Protein AF-A0A533XSP8-F1 (afdb_monomer_lite)

Sequence (100 aa):
MAESSRLTKTKEQWAQARRGGEEREVFYEGDARLPPGQHLVETWPVLDLGQKPDIPLSEWKLTIGGFVAHSITWNWEEFLAQPQFTDVSDFHCVTSWSRF

Foldseek 3Di:
DDDDDPQLVVLVVVCVVCVPHDDDQADDPDDPQADGQADEDPDDDDNDSPDDDDAPLQRDKDWDDDPDPDIDIDRNVRVVPPDDDDDDDKDADPSRYTYD

Secondary structure (DSSP, 8-state):
-PPPPHHHHHHHHHHHHTTT---------S-TTS-TT-EE-SS------S------TTT-EEEE-SS-SS-EEEEHHHHHTSPP------EE-TTSEEE-

pLDDT: mean 84.46, std 15.03, range [43.62, 98.56]

Radius of gyration: 19.12 Å; chains: 1; bounding box: 40×37×49 Å

Structure (mmCIF, N/CA/C/O backbone):
data_AF-A0A533XSP8-F1
#
_entry.id   AF-A0A533XSP8-F1
#
loop_
_atom_site.group_PDB
_atom_site.id
_atom_site.type_symbol
_atom_site.label_atom_id
_atom_site.label_alt_id
_atom_site.label_comp_id
_atom_site.label_asym_id
_atom_site.label_entity_id
_atom_site.label_seq_id
_atom_site.pdbx_PDB_ins_code
_atom_site.Cartn_x
_atom_site.Cartn_y
_atom_site.Cartn_z
_atom_site.occupancy
_atom_site.B_iso_or_equiv
_atom_site.auth_seq_id
_atom_site.auth_comp_id
_atom_site.auth_asym_id
_atom_site.auth_atom_id
_atom_site.pdbx_PDB_model_num
ATOM 1 N N . MET A 1 1 ? 1.923 23.338 12.948 1.00 43.62 1 MET A N 1
ATOM 2 C CA . MET A 1 1 ? 2.208 22.583 11.709 1.00 43.62 1 MET A CA 1
ATOM 3 C C . MET A 1 1 ? 3.709 22.372 11.660 1.00 43.62 1 MET A C 1
ATOM 5 O O . MET A 1 1 ? 4.423 23.364 11.686 1.00 43.62 1 MET A O 1
ATOM 9 N N . ALA A 1 2 ? 4.185 21.127 11.728 1.00 57.69 2 ALA A N 1
ATOM 10 C CA . ALA A 1 2 ? 5.620 20.843 11.706 1.00 57.69 2 ALA A CA 1
ATOM 11 C C . ALA A 1 2 ? 6.212 21.261 10.350 1.00 57.69 2 ALA A C 1
ATOM 13 O O . ALA A 1 2 ? 5.633 20.960 9.306 1.00 57.69 2 ALA A O 1
ATOM 14 N N . GLU A 1 3 ? 7.323 21.991 10.370 1.00 68.44 3 GLU A N 1
ATOM 15 C CA . GLU A 1 3 ? 7.984 22.458 9.153 1.00 68.44 3 GLU A CA 1
ATOM 16 C C . GLU A 1 3 ? 8.568 21.267 8.378 1.00 68.44 3 GLU A C 1
ATOM 18 O O . GLU A 1 3 ? 9.248 20.413 8.952 1.00 68.44 3 GLU A O 1
ATOM 23 N N . SER A 1 4 ? 8.280 21.172 7.075 1.00 69.94 4 SER A N 1
ATOM 24 C CA . SER A 1 4 ? 8.726 20.037 6.264 1.00 69.94 4 SER A CA 1
ATOM 25 C C . SER A 1 4 ? 10.249 20.032 6.101 1.00 69.94 4 SER A C 1
ATOM 27 O O . SER A 1 4 ? 10.877 21.050 5.786 1.00 69.94 4 SER A O 1
ATOM 29 N N . SER A 1 5 ? 10.855 18.860 6.318 1.00 81.06 5 SER A N 1
ATOM 30 C CA . SER A 1 5 ? 12.305 18.679 6.227 1.00 81.06 5 SER A CA 1
ATOM 31 C C . SER A 1 5 ? 12.820 18.962 4.809 1.00 81.06 5 SER A C 1
ATOM 33 O O . SER A 1 5 ? 12.095 18.815 3.822 1.00 81.06 5 SER A O 1
ATOM 35 N N . ARG A 1 6 ? 14.110 19.306 4.674 1.00 81.19 6 ARG A N 1
ATOM 36 C CA . ARG A 1 6 ? 14.761 19.467 3.359 1.00 81.19 6 ARG A CA 1
ATOM 37 C C . ARG A 1 6 ? 14.596 18.220 2.479 1.00 81.19 6 ARG A C 1
ATOM 39 O O . ARG A 1 6 ? 14.401 18.356 1.278 1.00 81.19 6 ARG A O 1
ATOM 46 N N . LEU A 1 7 ? 14.640 17.025 3.073 1.00 77.38 7 LEU A N 1
ATOM 47 C CA . LEU A 1 7 ? 14.439 15.751 2.374 1.00 77.38 7 LEU A CA 1
ATOM 48 C C . LEU A 1 7 ? 13.017 15.625 1.817 1.00 77.38 7 LEU A C 1
ATOM 50 O O . LEU A 1 7 ? 12.852 15.235 0.664 1.00 77.38 7 LEU A O 1
ATOM 54 N N . THR A 1 8 ? 12.011 16.004 2.606 1.00 81.81 8 THR A N 1
ATOM 55 C CA . THR A 1 8 ? 10.602 16.011 2.190 1.00 81.81 8 THR A CA 1
ATOM 56 C C . THR A 1 8 ? 10.387 16.957 1.018 1.00 81.81 8 THR A C 1
ATOM 58 O O . THR A 1 8 ? 9.888 16.531 -0.018 1.00 81.81 8 THR A O 1
ATOM 61 N N . LYS A 1 9 ? 10.885 18.197 1.120 1.00 82.25 9 LYS A N 1
ATOM 62 C CA . LYS A 1 9 ? 10.781 19.198 0.046 1.00 82.25 9 LYS A CA 1
ATOM 63 C C . LYS A 1 9 ? 11.426 18.711 -1.258 1.00 82.25 9 LYS A C 1
ATOM 65 O O . LYS A 1 9 ? 10.832 18.843 -2.324 1.00 82.25 9 LYS A O 1
ATOM 70 N N . THR A 1 10 ? 12.610 18.096 -1.190 1.00 80.81 10 THR A N 1
ATOM 71 C CA . THR A 1 10 ? 13.279 17.531 -2.376 1.00 80.81 10 THR A CA 1
ATOM 72 C C . THR A 1 10 ? 12.484 16.376 -2.990 1.00 80.81 10 THR A C 1
ATOM 74 O O . THR A 1 10 ? 12.364 16.293 -4.211 1.00 80.81 10 THR A O 1
ATOM 77 N N . LYS A 1 11 ? 11.921 15.482 -2.166 1.00 78.88 11 LYS A N 1
ATOM 78 C CA . LYS A 1 11 ? 11.109 14.351 -2.638 1.00 78.88 11 LYS A CA 1
ATOM 79 C C . LYS A 1 11 ? 9.787 14.808 -3.253 1.00 78.88 11 LYS A C 1
ATOM 81 O O . LYS A 1 11 ? 9.401 14.284 -4.292 1.00 78.88 11 LYS A O 1
ATOM 86 N N . GLU A 1 12 ? 9.136 15.812 -2.672 1.00 80.50 12 GLU A N 1
ATOM 87 C CA . GLU A 1 12 ? 7.941 16.451 -3.235 1.00 80.50 12 GLU A CA 1
ATOM 88 C C . GLU A 1 12 ? 8.237 17.097 -4.593 1.00 80.50 12 GLU A C 1
ATOM 90 O O . GLU A 1 12 ?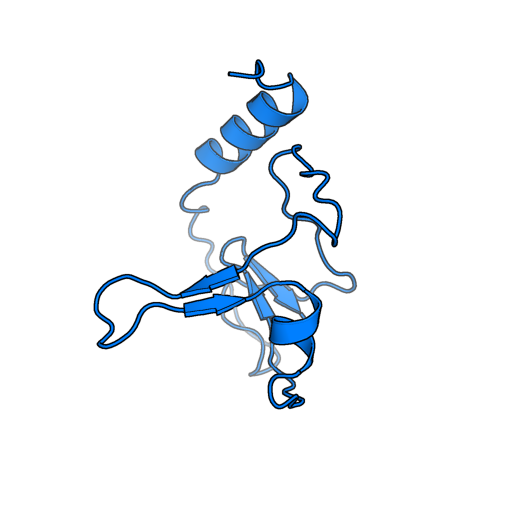 7.508 16.862 -5.556 1.00 80.50 12 GLU A O 1
ATOM 95 N N . GLN A 1 13 ? 9.339 17.850 -4.701 1.00 81.62 13 GLN A N 1
ATOM 96 C CA . GLN A 1 13 ? 9.785 18.450 -5.962 1.00 81.62 13 GLN A CA 1
ATOM 97 C C . GLN A 1 13 ? 10.076 17.388 -7.024 1.00 81.62 13 GLN A C 1
ATOM 99 O O . GLN A 1 13 ? 9.643 17.529 -8.163 1.00 81.62 13 GLN A O 1
ATOM 104 N N . TRP A 1 14 ? 10.762 16.305 -6.655 1.00 74.62 14 TRP A N 1
ATOM 105 C CA . TRP A 1 14 ? 11.045 15.193 -7.561 1.00 74.62 14 TRP A CA 1
ATOM 106 C C . TRP A 1 14 ? 9.769 14.473 -8.007 1.00 74.62 14 TRP A C 1
ATOM 108 O O . TRP A 1 14 ? 9.590 14.229 -9.200 1.00 74.62 14 TRP A O 1
ATOM 118 N N . ALA A 1 15 ? 8.855 14.187 -7.075 1.00 73.00 15 ALA A N 1
ATOM 119 C CA . ALA A 1 15 ? 7.567 13.576 -7.380 1.00 73.00 15 ALA A CA 1
ATOM 120 C C . ALA A 1 15 ? 6.744 14.475 -8.309 1.00 73.00 15 ALA A C 1
ATOM 122 O O . ALA A 1 15 ? 6.099 13.984 -9.227 1.00 73.00 15 ALA A O 1
ATOM 123 N N . GLN A 1 16 ? 6.798 15.796 -8.118 1.00 73.81 16 GLN A N 1
ATOM 124 C CA . GLN A 1 16 ? 6.106 16.757 -8.969 1.00 73.81 16 GLN A CA 1
ATOM 125 C C . GLN A 1 16 ? 6.746 16.931 -10.345 1.00 73.81 16 GLN A C 1
ATOM 127 O O . GLN A 1 16 ? 6.014 17.000 -11.323 1.00 73.81 16 GLN A O 1
ATOM 132 N N . ALA A 1 17 ? 8.075 16.937 -10.438 1.00 73.00 17 ALA A N 1
ATOM 133 C CA . ALA A 1 17 ? 8.789 16.984 -11.711 1.00 73.00 17 ALA A CA 1
ATOM 134 C C . ALA A 1 17 ? 8.611 15.698 -12.537 1.00 73.00 17 ALA A C 1
ATOM 136 O O . ALA A 1 17 ? 8.712 15.737 -13.757 1.00 73.00 17 ALA A O 1
ATOM 137 N N . ARG A 1 18 ? 8.341 14.562 -11.880 1.00 65.00 18 ARG A N 1
ATOM 138 C CA . ARG A 1 18 ? 8.078 13.264 -12.524 1.00 65.00 18 ARG A CA 1
ATOM 139 C C . ARG A 1 18 ? 6.595 12.883 -12.582 1.00 65.00 18 ARG A C 1
ATOM 141 O O . ARG A 1 18 ? 6.277 11.755 -12.961 1.00 65.00 18 ARG A O 1
ATOM 148 N N . ARG A 1 19 ? 5.681 13.785 -12.203 1.00 54.66 19 ARG A N 1
ATOM 149 C CA . ARG A 1 19 ? 4.237 13.555 -12.353 1.00 54.66 19 ARG A CA 1
ATOM 150 C C . ARG A 1 19 ? 3.912 13.494 -13.847 1.00 54.66 19 ARG A C 1
ATOM 152 O O . ARG A 1 19 ? 4.114 14.474 -14.551 1.00 54.66 19 ARG A O 1
ATOM 159 N N . GLY A 1 20 ? 3.402 12.347 -14.293 1.00 51.34 20 GLY A N 1
ATOM 160 C CA . GLY A 1 20 ? 3.077 12.099 -15.701 1.00 51.34 20 GLY A CA 1
ATOM 161 C C . GLY A 1 20 ? 4.284 11.670 -16.527 1.00 51.34 20 GLY A C 1
ATOM 162 O O . GLY A 1 20 ? 4.470 12.226 -17.599 1.00 51.34 20 GLY A O 1
ATOM 163 N N . GLY A 1 21 ? 5.109 10.754 -15.987 1.00 53.97 21 GLY A N 1
ATOM 164 C CA . GLY A 1 21 ? 6.355 10.264 -16.588 1.00 53.97 21 GLY A CA 1
ATOM 165 C C . GLY A 1 21 ? 6.322 10.204 -18.114 1.00 53.97 21 GLY A C 1
ATOM 166 O O . GLY A 1 21 ? 5.313 9.807 -18.685 1.00 53.97 21 GLY A O 1
ATOM 167 N N . GLU A 1 22 ? 7.417 10.632 -18.750 1.00 53.19 22 GLU A N 1
ATOM 168 C CA . GLU A 1 22 ? 7.528 10.681 -20.211 1.00 53.19 22 GLU A CA 1
ATOM 169 C C . GLU A 1 22 ? 7.045 9.364 -20.827 1.00 53.1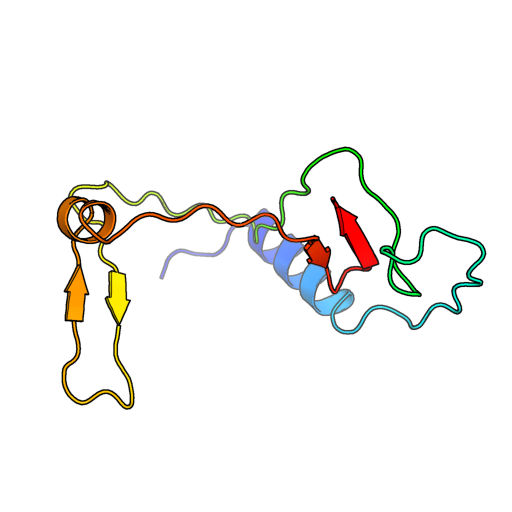9 22 GLU A C 1
ATOM 171 O O . GLU A 1 22 ? 7.540 8.294 -20.458 1.00 53.19 22 GLU A O 1
ATOM 176 N N . GLU A 1 23 ? 6.083 9.450 -21.750 1.00 49.19 23 GLU A N 1
ATOM 177 C CA . GLU A 1 23 ? 5.699 8.317 -22.584 1.00 49.19 23 GLU A CA 1
ATOM 178 C C . GLU A 1 23 ? 6.961 7.804 -23.275 1.00 49.19 23 GLU A C 1
ATOM 180 O O . GLU A 1 23 ? 7.615 8.512 -24.041 1.00 49.19 23 GLU A O 1
ATOM 185 N N . ARG A 1 24 ? 7.345 6.572 -22.957 1.00 54.88 24 ARG A N 1
ATOM 186 C CA . ARG A 1 24 ? 8.415 5.873 -23.657 1.00 54.88 24 ARG A CA 1
ATOM 187 C C . ARG A 1 24 ? 7.760 4.773 -24.459 1.00 54.88 24 ARG A C 1
ATOM 189 O O . ARG A 1 24 ? 7.027 3.963 -23.893 1.00 54.88 24 ARG A O 1
ATOM 196 N N . GLU A 1 25 ? 8.030 4.738 -25.759 1.00 49.00 25 GLU A N 1
ATOM 197 C CA . GLU A 1 25 ? 7.745 3.547 -26.549 1.00 49.00 25 GLU A CA 1
ATOM 198 C C . GLU A 1 25 ? 8.539 2.389 -25.951 1.00 49.00 25 GLU A C 1
ATOM 200 O O . GLU A 1 25 ? 9.769 2.424 -25.872 1.00 49.00 25 GLU A O 1
ATOM 205 N N . VAL A 1 26 ? 7.824 1.370 -25.488 1.00 52.34 26 VAL A N 1
ATOM 206 C CA . VAL A 1 26 ? 8.434 0.150 -24.977 1.00 52.34 26 VAL A CA 1
ATOM 207 C C . VAL A 1 26 ? 8.060 -0.966 -25.929 1.00 52.34 26 VAL A C 1
ATOM 209 O O . VAL A 1 26 ? 6.924 -1.436 -25.946 1.00 52.34 26 VAL A O 1
ATOM 212 N N . PHE A 1 27 ? 9.030 -1.351 -26.756 1.00 47.28 27 PHE A N 1
ATOM 213 C CA . PHE A 1 27 ? 8.943 -2.548 -27.580 1.00 47.28 27 PHE A CA 1
ATOM 214 C C . PHE A 1 27 ? 8.857 -3.765 -26.662 1.00 47.28 27 PHE A C 1
ATOM 216 O O . PHE A 1 27 ? 9.678 -3.930 -25.759 1.00 47.28 27 PHE A O 1
ATOM 223 N N . TYR A 1 28 ? 7.839 -4.591 -26.877 1.00 53.59 28 TYR A N 1
ATOM 224 C CA . TYR A 1 28 ? 7.544 -5.731 -26.026 1.00 53.59 28 TYR A CA 1
ATOM 225 C C . TYR A 1 28 ? 7.818 -7.050 -26.761 1.00 53.59 28 TYR A C 1
ATOM 227 O O . TYR A 1 28 ? 7.063 -7.454 -27.641 1.00 53.59 28 TYR A O 1
ATOM 235 N N . GLU A 1 29 ? 8.888 -7.724 -26.346 1.00 55.75 29 GLU A N 1
ATOM 236 C CA . GLU A 1 29 ? 9.098 -9.171 -26.470 1.00 55.75 29 GLU A CA 1
ATOM 237 C C . GLU A 1 29 ? 9.314 -9.689 -25.033 1.00 55.75 29 GLU A C 1
ATOM 239 O O . GLU A 1 29 ? 10.436 -9.672 -24.529 1.00 55.75 29 GLU A O 1
ATOM 244 N N . GLY A 1 30 ? 8.245 -10.041 -24.302 1.00 63.09 30 GLY A N 1
ATOM 245 C CA . GLY A 1 30 ? 8.338 -10.350 -22.864 1.00 63.09 30 GLY A CA 1
ATOM 246 C C . GLY A 1 30 ? 7.196 -11.199 -22.287 1.00 63.09 30 GLY A C 1
ATOM 247 O O . GLY A 1 30 ? 6.309 -11.636 -23.014 1.00 63.09 30 GLY A O 1
ATOM 248 N N . ASP A 1 31 ? 7.253 -11.462 -20.974 1.00 78.19 31 ASP A N 1
ATOM 249 C CA . ASP A 1 31 ? 6.255 -12.210 -20.179 1.00 78.19 31 ASP A CA 1
ATOM 250 C C . ASP A 1 31 ? 4.902 -11.487 -20.159 1.00 78.19 31 ASP A C 1
ATOM 252 O O . ASP A 1 31 ? 4.854 -10.302 -19.815 1.00 78.19 31 ASP A O 1
ATOM 256 N N . ALA A 1 32 ? 3.809 -12.187 -20.506 1.00 84.94 32 ALA A N 1
ATOM 257 C CA . ALA A 1 32 ? 2.436 -11.662 -20.593 1.00 84.94 32 ALA A CA 1
ATOM 258 C C . ALA A 1 32 ? 1.954 -10.935 -19.323 1.00 84.94 32 ALA A C 1
ATOM 260 O O . ALA A 1 32 ? 1.030 -10.125 -19.395 1.00 84.94 32 ALA A O 1
ATOM 261 N N . ARG A 1 33 ? 2.578 -11.207 -18.172 1.00 88.56 33 ARG A N 1
ATOM 262 C CA . ARG A 1 33 ? 2.302 -10.552 -16.886 1.00 88.56 33 ARG A CA 1
ATOM 263 C C . ARG A 1 33 ? 2.922 -9.163 -16.753 1.00 88.56 33 ARG A C 1
ATOM 265 O O . ARG A 1 33 ? 2.507 -8.406 -15.885 1.00 88.56 33 ARG A O 1
ATOM 272 N N . LEU A 1 34 ? 3.917 -8.813 -17.570 1.00 89.88 34 LEU A N 1
ATOM 273 C CA . LEU A 1 34 ? 4.590 -7.515 -17.524 1.00 89.88 34 LEU A CA 1
ATOM 274 C C . LEU A 1 34 ? 3.897 -6.524 -18.477 1.00 89.88 34 LEU A C 1
ATOM 276 O O . LEU A 1 34 ? 3.987 -6.698 -19.694 1.00 89.88 34 LEU A O 1
ATOM 280 N N . PRO A 1 35 ? 3.230 -5.467 -17.974 1.00 89.38 35 PRO A N 1
ATOM 281 C CA . PRO A 1 35 ? 2.563 -4.504 -18.839 1.00 89.38 35 PRO A CA 1
ATOM 282 C C . PRO A 1 35 ? 3.564 -3.742 -19.724 1.00 89.38 35 PRO A C 1
ATOM 284 O O . PRO A 1 35 ? 4.695 -3.489 -19.293 1.00 89.38 35 PRO A O 1
ATOM 287 N N . PRO A 1 36 ? 3.162 -3.293 -20.926 1.00 86.62 36 PRO A N 1
ATOM 288 C CA . PRO A 1 36 ? 3.986 -2.405 -21.743 1.00 86.62 36 PRO A CA 1
ATOM 289 C C . PRO A 1 36 ? 4.421 -1.174 -20.939 1.00 86.62 36 PRO A C 1
ATOM 291 O O . PRO A 1 36 ? 3.633 -0.616 -20.174 1.00 86.62 36 PRO A O 1
ATOM 294 N N . GLY A 1 37 ? 5.673 -0.739 -21.083 1.00 81.75 37 GLY A N 1
ATOM 295 C CA . GLY A 1 37 ? 6.181 0.405 -20.313 1.00 81.75 37 GLY A CA 1
ATOM 296 C C . GLY A 1 37 ? 6.855 0.055 -18.987 1.00 81.75 37 GLY A C 1
ATOM 297 O O . GLY A 1 37 ? 7.490 0.923 -18.388 1.00 81.75 37 GLY A O 1
ATOM 298 N N . GLN A 1 38 ? 6.715 -1.182 -18.511 1.00 88.19 38 GLN A N 1
ATOM 299 C CA . GLN A 1 38 ? 7.178 -1.605 -17.191 1.00 88.19 38 GLN A CA 1
ATOM 300 C C . GLN A 1 38 ? 8.494 -2.390 -17.267 1.00 88.19 38 GLN A C 1
ATOM 302 O O . GLN A 1 38 ? 8.750 -3.100 -18.235 1.00 88.19 38 GLN A O 1
ATOM 307 N N . HIS A 1 39 ? 9.311 -2.308 -16.215 1.00 87.25 39 HIS A N 1
ATOM 308 C CA . HIS A 1 39 ? 10.452 -3.207 -16.000 1.00 87.25 39 HIS A CA 1
ATOM 309 C C . HIS A 1 39 ? 10.296 -3.980 -14.685 1.00 87.25 39 HIS A C 1
ATOM 311 O O . HIS A 1 39 ? 9.782 -3.443 -13.702 1.00 87.25 39 HIS A O 1
ATOM 317 N N . LEU A 1 40 ? 10.727 -5.243 -14.663 1.00 90.69 40 LEU A N 1
ATOM 318 C CA . LEU A 1 40 ? 10.693 -6.081 -13.463 1.00 90.69 40 LEU A CA 1
ATOM 319 C C . LEU A 1 40 ? 11.776 -5.636 -12.469 1.00 90.69 40 LEU A C 1
ATOM 321 O O . LEU A 1 40 ? 12.913 -5.380 -12.868 1.00 90.69 40 LEU A O 1
ATOM 325 N N . VAL A 1 41 ? 11.439 -5.568 -11.179 1.00 88.31 41 VAL A N 1
ATOM 326 C CA . VAL A 1 41 ? 12.401 -5.281 -10.101 1.00 88.31 41 VAL A CA 1
ATOM 327 C C . VAL A 1 41 ? 12.594 -6.470 -9.163 1.00 88.31 41 VAL A C 1
ATOM 329 O O . VAL A 1 41 ? 11.649 -7.156 -8.767 1.00 88.31 41 VAL A O 1
ATOM 332 N N . GLU A 1 42 ? 13.840 -6.679 -8.740 1.00 89.00 42 GLU A N 1
ATOM 333 C CA . GLU A 1 42 ? 14.215 -7.777 -7.839 1.00 89.00 42 GLU A CA 1
ATOM 334 C C . GLU A 1 42 ? 13.852 -7.515 -6.371 1.00 89.00 42 GLU A C 1
ATOM 336 O O . GLU A 1 42 ? 13.642 -8.460 -5.608 1.00 89.00 42 GLU A O 1
ATOM 341 N N . THR A 1 43 ? 13.751 -6.244 -5.964 1.00 89.62 43 THR A N 1
ATOM 342 C CA . THR A 1 43 ? 13.457 -5.829 -4.582 1.00 89.62 43 THR A CA 1
ATOM 343 C C . THR A 1 43 ? 12.308 -4.824 -4.527 1.00 89.62 43 THR A C 1
ATOM 345 O O . THR A 1 43 ? 12.011 -4.162 -5.518 1.00 89.62 43 THR A O 1
ATOM 348 N N . TRP A 1 44 ? 11.641 -4.720 -3.372 1.00 87.94 44 TRP A N 1
ATOM 349 C CA . TRP A 1 44 ? 10.539 -3.777 -3.154 1.00 87.94 44 TRP A CA 1
ATOM 350 C C . TRP A 1 44 ? 11.059 -2.335 -3.025 1.00 87.94 44 TRP A C 1
ATOM 352 O O . TRP A 1 44 ? 11.764 -2.037 -2.055 1.00 87.94 44 TRP A O 1
ATOM 362 N N . PRO A 1 45 ? 10.707 -1.419 -3.948 1.00 87.06 45 PRO A N 1
ATOM 363 C CA . PRO A 1 45 ? 11.109 -0.022 -3.844 1.00 87.06 45 PRO A CA 1
ATOM 364 C C . PRO A 1 45 ? 10.415 0.673 -2.669 1.00 87.06 45 PRO A C 1
ATOM 366 O O . PRO A 1 45 ? 9.231 0.457 -2.412 1.00 87.06 45 PRO A O 1
ATOM 369 N N . VAL A 1 46 ? 11.130 1.565 -1.981 1.00 86.06 46 VAL A N 1
ATOM 370 C CA . VAL A 1 46 ? 10.547 2.402 -0.923 1.00 86.06 46 VAL A CA 1
ATOM 371 C C . VAL A 1 46 ? 10.084 3.726 -1.528 1.00 86.06 46 VAL A C 1
ATOM 373 O O . VAL A 1 46 ? 10.900 4.562 -1.916 1.00 86.06 46 VAL A O 1
ATOM 376 N N . LEU A 1 47 ? 8.765 3.915 -1.600 1.00 82.00 47 LEU A N 1
ATOM 377 C CA . LEU A 1 47 ? 8.121 5.120 -2.129 1.00 82.00 47 LEU A CA 1
ATOM 378 C C . LEU A 1 47 ? 7.536 5.964 -0.989 1.00 82.00 47 LEU A C 1
ATOM 380 O O . LEU A 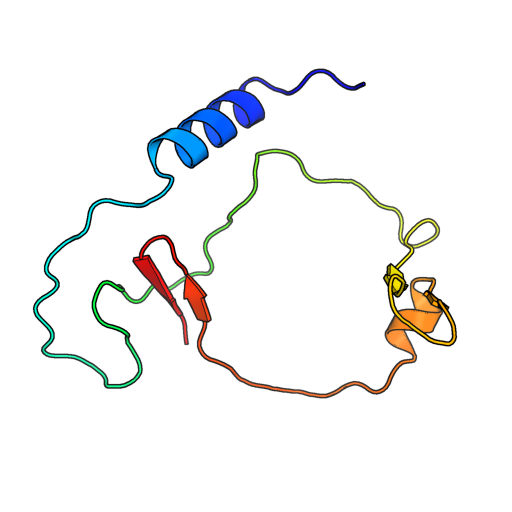1 47 ? 6.332 5.981 -0.760 1.00 82.00 47 LEU A O 1
ATOM 384 N N . ASP A 1 48 ? 8.398 6.660 -0.251 1.00 83.62 48 ASP A N 1
ATOM 385 C CA . ASP A 1 48 ? 7.989 7.573 0.821 1.00 83.62 48 ASP A CA 1
ATOM 386 C C . ASP A 1 48 ? 8.345 9.030 0.489 1.00 83.62 48 ASP A C 1
ATOM 388 O O . ASP A 1 48 ? 9.351 9.296 -0.173 1.00 83.62 48 ASP A O 1
ATOM 392 N N . LEU A 1 49 ? 7.574 9.985 1.019 1.00 80.69 49 LEU A N 1
ATOM 393 C CA . LEU A 1 49 ? 7.844 11.429 0.911 1.00 80.69 49 LEU A CA 1
ATOM 394 C C . LEU A 1 49 ? 8.827 11.950 1.979 1.00 80.69 49 LEU A C 1
ATOM 396 O O . LEU A 1 49 ? 8.931 13.147 2.218 1.00 80.69 49 LEU A O 1
ATOM 400 N N . GLY A 1 50 ? 9.576 11.077 2.648 1.00 81.44 50 GLY A N 1
ATOM 401 C CA . GLY A 1 50 ? 10.556 11.444 3.675 1.00 81.44 50 GLY A CA 1
ATOM 402 C C . GLY A 1 50 ? 9.965 11.611 5.073 1.00 81.44 50 GLY A C 1
ATOM 403 O O . GLY A 1 50 ? 10.716 11.859 6.011 1.00 81.44 50 GLY A O 1
ATOM 404 N N . GLN A 1 51 ? 8.648 11.468 5.229 1.00 83.56 51 GLN A N 1
ATOM 405 C CA . GLN A 1 51 ? 7.982 11.444 6.526 1.00 83.56 51 GLN A CA 1
ATOM 406 C C . GLN A 1 51 ? 7.555 10.017 6.855 1.00 83.56 51 GLN A C 1
ATOM 408 O O . GLN A 1 51 ? 6.870 9.366 6.070 1.00 83.56 51 GLN A O 1
ATOM 413 N N . LYS A 1 52 ? 7.947 9.553 8.040 1.00 87.81 52 LYS A N 1
ATOM 414 C CA . LYS A 1 52 ? 7.473 8.300 8.621 1.00 87.81 52 LYS A CA 1
ATOM 415 C C . LYS A 1 52 ? 6.698 8.660 9.884 1.00 87.81 52 LYS A C 1
ATOM 417 O O . LYS A 1 52 ? 7.329 9.140 10.825 1.00 87.81 52 LYS A O 1
ATOM 422 N N . PRO A 1 53 ? 5.362 8.547 9.882 1.00 89.25 53 PRO A N 1
ATOM 423 C CA . PRO A 1 53 ? 4.595 8.815 11.084 1.00 89.25 53 PRO A CA 1
ATOM 424 C C . PRO A 1 53 ? 4.927 7.750 12.132 1.00 89.25 53 PRO A C 1
ATOM 426 O O . PRO A 1 53 ? 4.973 6.562 11.817 1.00 89.25 53 PRO A O 1
ATOM 429 N N . ASP A 1 54 ? 5.173 8.192 13.361 1.00 93.38 54 ASP A N 1
ATOM 430 C CA . ASP A 1 54 ? 5.241 7.312 14.522 1.00 93.38 54 ASP A CA 1
ATOM 431 C C . ASP A 1 54 ? 3.844 7.267 15.142 1.00 93.38 54 ASP A C 1
ATOM 433 O O . ASP A 1 54 ? 3.336 8.288 15.606 1.00 93.38 54 ASP A O 1
ATOM 437 N N . ILE A 1 55 ? 3.184 6.116 15.035 1.00 95.12 55 ILE A N 1
ATOM 438 C CA . ILE A 1 55 ? 1.814 5.912 15.511 1.00 95.12 55 ILE A CA 1
ATOM 439 C C . ILE A 1 55 ? 1.854 4.731 16.480 1.00 95.12 55 ILE A C 1
ATOM 441 O O . ILE A 1 55 ? 1.894 3.581 16.029 1.00 95.12 55 ILE A O 1
ATOM 445 N N . PRO A 1 56 ? 1.839 4.982 17.800 1.00 97.06 56 PRO A N 1
ATOM 446 C CA . PRO A 1 56 ? 1.717 3.920 18.786 1.00 97.06 56 PRO A CA 1
ATOM 447 C C . PRO A 1 56 ? 0.444 3.106 18.535 1.00 97.06 56 PRO A C 1
ATOM 449 O O . PRO A 1 56 ? -0.622 3.671 18.293 1.00 97.06 56 PRO A O 1
ATOM 452 N N . LEU A 1 57 ? 0.519 1.776 18.634 1.00 97.56 57 LEU A N 1
ATOM 453 C CA . LEU A 1 57 ? -0.642 0.906 18.385 1.00 97.56 57 LEU A CA 1
ATOM 454 C C . LEU A 1 57 ? -1.818 1.191 19.335 1.00 97.56 57 LEU A C 1
ATOM 456 O O . LEU A 1 57 ? -2.970 1.001 18.956 1.00 97.56 57 LEU A O 1
ATOM 460 N N . SER A 1 58 ? -1.540 1.708 20.537 1.00 97.25 58 SER A N 1
ATOM 461 C CA . SER A 1 58 ? -2.553 2.171 21.496 1.00 97.25 58 SER A CA 1
ATOM 462 C C . SER A 1 58 ? -3.355 3.381 21.006 1.00 97.25 58 SER A C 1
ATOM 464 O O . SER A 1 58 ? -4.482 3.593 21.448 1.00 97.25 58 SER A O 1
ATOM 466 N N . GLU A 1 59 ? -2.781 4.177 20.105 1.00 97.50 59 GLU A N 1
ATOM 467 C CA . GLU A 1 59 ? -3.386 5.384 19.531 1.00 97.50 59 GLU A CA 1
ATOM 468 C C . GLU A 1 59 ? -3.871 5.167 18.091 1.00 97.50 59 GLU A C 1
ATOM 470 O O . GLU A 1 59 ? -4.620 5.987 17.558 1.00 97.50 59 GLU A O 1
ATOM 475 N N . TRP A 1 60 ? -3.482 4.056 17.461 1.00 98.19 60 TRP A N 1
ATOM 476 C CA . TRP A 1 60 ? -3.855 3.734 16.091 1.00 98.19 60 TRP A CA 1
ATOM 477 C C . TRP A 1 60 ? -5.373 3.569 15.939 1.00 98.19 60 TRP A C 1
ATOM 479 O O . TRP A 1 60 ? -6.042 2.912 16.747 1.00 98.19 60 TRP A O 1
ATOM 489 N N . LYS A 1 61 ? -5.919 4.151 14.865 1.00 98.06 61 LYS A N 1
ATOM 490 C CA . LYS A 1 61 ? -7.331 4.050 14.481 1.00 98.06 61 LYS A CA 1
ATOM 491 C C . LYS A 1 61 ? -7.473 3.936 12.964 1.00 98.06 61 LYS A C 1
ATOM 493 O O . LYS A 1 61 ? -6.820 4.679 12.233 1.00 98.06 61 LYS A O 1
ATOM 498 N N . LEU A 1 62 ? -8.399 3.095 12.505 1.00 97.88 62 LEU A N 1
ATOM 499 C CA . LEU A 1 62 ? -8.891 3.078 11.125 1.00 97.88 62 LEU A CA 1
ATOM 500 C C . LEU A 1 62 ? -10.373 3.430 11.110 1.00 97.88 62 LEU A C 1
ATOM 502 O O . LEU A 1 62 ? -11.186 2.719 11.694 1.00 97.88 62 LEU A O 1
ATOM 506 N N . THR A 1 63 ? -10.722 4.508 10.414 1.00 97.94 63 THR A N 1
ATOM 507 C CA . THR A 1 63 ? -12.112 4.941 10.247 1.00 97.94 63 THR A CA 1
ATOM 508 C C . THR A 1 63 ? -12.584 4.656 8.831 1.00 97.94 63 THR A C 1
ATOM 510 O O . THR A 1 63 ? -11.971 5.108 7.866 1.00 97.94 63 THR A O 1
ATOM 513 N N . ILE A 1 64 ? -13.713 3.962 8.718 1.00 97.19 64 ILE A N 1
ATOM 514 C CA . ILE A 1 64 ? -14.449 3.760 7.472 1.00 97.19 64 ILE A CA 1
ATOM 515 C C . ILE A 1 64 ? -15.677 4.668 7.527 1.00 97.19 64 ILE A C 1
ATOM 517 O O . ILE A 1 64 ? -16.554 4.512 8.379 1.00 97.19 64 ILE A O 1
ATOM 521 N N . GLY A 1 65 ? -15.715 5.650 6.630 1.00 97.44 65 GLY A N 1
ATOM 522 C CA . GLY A 1 65 ? -16.757 6.674 6.579 1.00 97.44 65 GLY A CA 1
ATOM 523 C C . GLY A 1 65 ? -17.095 7.087 5.148 1.00 97.44 65 GLY A C 1
ATOM 524 O O . GLY A 1 65 ? -16.747 6.399 4.192 1.00 97.44 65 GLY A O 1
ATOM 525 N N . GLY A 1 66 ? -17.777 8.224 5.000 1.00 96.50 66 GLY A N 1
ATOM 526 C CA . GLY A 1 66 ? -18.280 8.705 3.712 1.00 96.50 66 GLY A CA 1
ATOM 527 C C . GLY A 1 66 ? -19.723 8.267 3.476 1.00 96.50 66 GLY A C 1
ATOM 528 O O . GLY A 1 66 ? -20.557 8.386 4.371 1.00 96.50 66 GLY A O 1
ATOM 529 N N . PHE A 1 67 ? -20.029 7.774 2.275 1.00 97.62 67 PHE A N 1
ATOM 530 C CA . PHE A 1 67 ? -21.385 7.362 1.903 1.00 97.62 67 PHE A CA 1
ATOM 531 C C . PHE A 1 67 ? -21.695 5.930 2.365 1.00 97.62 67 PHE A C 1
ATOM 533 O O . PHE A 1 67 ? -21.840 5.009 1.565 1.00 97.62 67 PHE A O 1
ATOM 540 N N . VAL A 1 68 ? -21.754 5.746 3.683 1.00 97.19 68 VAL A N 1
ATOM 541 C CA . VAL A 1 68 ? -22.036 4.469 4.350 1.00 97.19 68 VAL A CA 1
ATOM 542 C C . VAL A 1 68 ? -23.222 4.624 5.297 1.00 97.19 68 VAL A C 1
ATOM 544 O O . VAL A 1 68 ? -23.420 5.691 5.874 1.00 97.19 68 VAL A O 1
ATOM 547 N N . ALA A 1 69 ? -24.005 3.559 5.486 1.00 97.25 69 ALA A N 1
ATOM 548 C CA . ALA A 1 69 ? -25.133 3.581 6.422 1.00 97.25 69 ALA A CA 1
ATOM 549 C C . ALA A 1 69 ? -24.671 3.763 7.879 1.00 97.25 69 ALA A C 1
ATOM 551 O O . ALA A 1 69 ? -25.292 4.495 8.647 1.00 97.25 69 ALA A O 1
ATOM 552 N N . HIS A 1 70 ? -23.556 3.121 8.239 1.00 97.06 70 HIS A N 1
ATOM 553 C CA . HIS A 1 70 ? -22.950 3.203 9.562 1.00 97.06 70 HIS A CA 1
ATOM 554 C C . HIS A 1 70 ? -21.441 3.368 9.412 1.00 97.06 70 HIS A C 1
ATOM 556 O O . HIS A 1 70 ? -20.761 2.477 8.904 1.00 97.06 70 HIS A O 1
ATOM 562 N N . SER A 1 71 ? -20.919 4.514 9.842 1.00 97.62 71 SER A N 1
ATOM 563 C CA . SER A 1 71 ? -19.477 4.705 9.964 1.00 97.62 71 SER A CA 1
ATOM 564 C C . SER A 1 71 ? -18.938 3.849 11.100 1.00 97.62 71 SER A C 1
ATOM 566 O O . SER A 1 71 ? -19.560 3.773 12.162 1.00 97.62 71 SER A O 1
ATOM 568 N N . ILE A 1 72 ? -17.759 3.275 10.906 1.00 97.88 72 ILE A N 1
A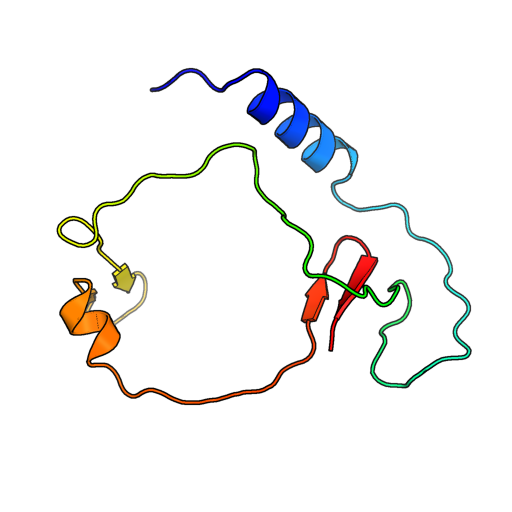TOM 569 C CA . ILE A 1 72 ? -17.079 2.483 11.927 1.00 97.88 72 ILE A CA 1
ATOM 570 C C . ILE A 1 72 ? -15.657 2.991 12.121 1.00 97.88 72 ILE A C 1
ATOM 572 O O . ILE A 1 72 ? -15.007 3.436 11.175 1.00 97.88 72 ILE A O 1
ATOM 576 N N . THR A 1 73 ? -15.178 2.910 13.356 1.00 98.38 73 THR A N 1
ATOM 577 C CA . THR A 1 73 ? -13.784 3.176 13.698 1.00 98.38 73 THR A CA 1
ATOM 578 C C . THR A 1 73 ? -13.266 1.992 14.488 1.00 98.38 73 THR A C 1
ATOM 580 O O . THR A 1 73 ? -13.811 1.682 15.543 1.00 98.38 73 THR A O 1
ATOM 583 N N . TRP A 1 74 ? -12.211 1.363 13.985 1.00 98.56 74 TRP A N 1
ATOM 584 C CA . TRP A 1 74 ? -11.519 0.277 14.663 1.00 98.56 74 TRP A CA 1
ATOM 585 C C . TRP A 1 74 ? -10.244 0.777 15.325 1.00 98.56 74 TRP A C 1
ATOM 587 O O . TRP A 1 74 ? -9.486 1.557 14.745 1.00 98.56 74 TRP A O 1
ATOM 597 N N . ASN A 1 75 ? -10.000 0.306 16.542 1.00 98.56 75 ASN A N 1
ATOM 598 C CA . ASN A 1 75 ? -8.673 0.269 17.138 1.00 98.56 75 ASN A CA 1
ATOM 599 C C . ASN A 1 75 ? -7.843 -0.890 16.547 1.00 98.56 75 ASN A C 1
ATOM 601 O O . ASN A 1 75 ? -8.328 -1.657 15.715 1.00 98.56 75 ASN A O 1
ATOM 605 N N . TRP A 1 76 ? -6.579 -1.004 16.956 1.00 98.31 76 TRP A N 1
ATOM 606 C CA . TRP A 1 76 ? -5.674 -2.024 16.424 1.00 98.31 76 TRP A CA 1
ATOM 607 C C . TRP A 1 76 ? -6.177 -3.465 16.625 1.00 98.31 76 TRP A C 1
ATOM 609 O O . TRP A 1 76 ? -6.150 -4.265 15.691 1.00 98.31 76 TRP A O 1
ATOM 619 N N . GLU A 1 77 ? -6.677 -3.791 17.817 1.00 98.25 77 GLU A N 1
ATOM 620 C CA . GLU A 1 77 ? -7.189 -5.126 18.149 1.00 98.25 77 GLU A CA 1
ATOM 621 C C . GLU A 1 77 ? -8.460 -5.450 17.354 1.00 98.25 77 GLU A C 1
ATOM 623 O O . GLU A 1 77 ? -8.587 -6.536 16.795 1.00 98.25 77 GLU A O 1
ATOM 628 N N . GLU A 1 78 ? -9.375 -4.485 17.239 1.00 98.25 78 GLU A N 1
ATOM 629 C CA . GLU A 1 78 ? -10.613 -4.628 16.465 1.00 98.25 78 GLU A CA 1
ATOM 630 C C . GLU A 1 78 ? -10.337 -4.825 14.970 1.00 98.25 78 GLU A C 1
ATOM 632 O O . GLU A 1 78 ? -11.015 -5.626 14.325 1.00 98.25 78 GLU A O 1
ATOM 637 N N . PHE A 1 79 ? -9.334 -4.135 14.418 1.00 97.62 79 PHE A N 1
ATOM 638 C CA . PHE A 1 79 ? -8.915 -4.313 13.028 1.00 97.62 79 PHE A CA 1
ATOM 639 C C . PHE A 1 79 ? -8.337 -5.714 12.785 1.00 97.62 79 PHE A C 1
ATOM 641 O O . PHE A 1 79 ? -8.703 -6.372 11.812 1.00 97.62 79 PHE A O 1
ATOM 648 N N . LEU A 1 80 ? -7.483 -6.205 13.687 1.00 97.56 80 LEU A N 1
ATOM 649 C CA . LEU A 1 80 ? -6.907 -7.549 13.574 1.00 97.56 80 LEU A CA 1
ATOM 650 C C . LEU A 1 80 ? -7.925 -8.673 13.810 1.00 97.56 80 LEU A C 1
ATOM 652 O O . LEU A 1 80 ? -7.737 -9.775 13.300 1.00 97.56 80 LEU A O 1
ATOM 656 N N . ALA A 1 81 ? -9.010 -8.408 14.542 1.00 98.06 81 ALA A N 1
ATOM 657 C CA . ALA A 1 81 ? -10.094 -9.366 14.75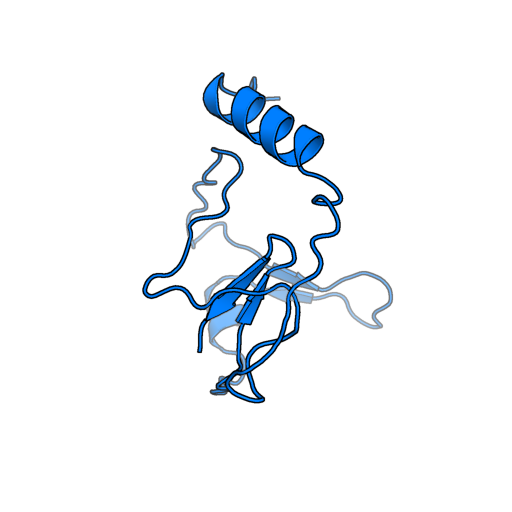0 1.00 98.06 81 ALA A CA 1
ATOM 658 C C . ALA A 1 81 ? -10.962 -9.599 13.496 1.00 98.06 81 ALA A C 1
ATOM 660 O O . ALA A 1 81 ? -11.773 -10.528 13.482 1.00 98.06 81 ALA A O 1
ATOM 661 N N . GLN A 1 82 ? -10.820 -8.776 12.449 1.00 97.56 82 GLN A N 1
ATOM 662 C CA . GLN A 1 82 ? -11.562 -8.965 11.204 1.00 97.56 82 GLN A CA 1
ATOM 663 C C . GLN A 1 82 ? -11.086 -10.224 10.454 1.00 97.56 82 GLN A C 1
ATOM 665 O O . GLN A 1 82 ? -9.914 -10.600 10.569 1.00 97.56 82 GLN A O 1
ATOM 670 N N . PRO A 1 83 ? -11.963 -10.874 9.660 1.00 98.06 83 PRO A N 1
ATOM 671 C CA . PRO A 1 83 ? -11.599 -12.057 8.888 1.00 98.06 83 PRO A CA 1
ATOM 672 C C . PRO A 1 83 ? -10.365 -11.819 8.014 1.00 98.06 83 PRO A C 1
ATOM 674 O O . PRO A 1 83 ? -10.340 -10.920 7.176 1.00 98.06 83 PRO A O 1
ATOM 677 N N . GLN A 1 84 ? -9.345 -12.649 8.211 1.00 97.00 84 GLN A N 1
ATOM 678 C CA . GLN A 1 84 ? -8.111 -12.601 7.435 1.00 97.00 84 GLN A CA 1
ATOM 679 C C . GLN A 1 84 ? -8.256 -13.470 6.184 1.00 97.00 84 GLN A C 1
ATOM 681 O O . GLN A 1 84 ? -8.818 -14.565 6.240 1.00 97.00 84 GLN A O 1
ATOM 686 N N . PHE A 1 85 ? -7.713 -13.006 5.063 1.00 97.19 85 PHE A N 1
ATOM 687 C CA . PHE A 1 85 ? -7.585 -13.799 3.843 1.00 97.19 85 PHE A CA 1
ATOM 688 C C . PHE A 1 85 ? -6.208 -13.579 3.219 1.00 97.19 85 PHE A C 1
ATOM 690 O O . PHE A 1 85 ? -5.519 -12.605 3.521 1.00 97.19 85 PHE A O 1
ATOM 697 N N . THR A 1 86 ? -5.797 -14.509 2.361 1.00 97.44 86 THR A N 1
ATOM 698 C CA . THR A 1 86 ? -4.549 -14.410 1.604 1.00 97.44 86 THR A CA 1
ATOM 699 C C . THR A 1 86 ? -4.881 -14.299 0.129 1.00 97.44 86 THR A C 1
ATOM 701 O O . THR A 1 86 ? -5.639 -15.113 -0.393 1.00 97.44 86 THR A O 1
ATOM 704 N N . ASP A 1 87 ? -4.291 -13.304 -0.520 1.00 96.19 87 ASP A N 1
ATOM 705 C CA . ASP A 1 87 ? -4.365 -13.090 -1.959 1.00 96.19 87 ASP A CA 1
ATOM 706 C C . ASP A 1 87 ? -2.967 -12.770 -2.497 1.00 96.19 87 ASP A C 1
ATOM 708 O O . ASP A 1 87 ? -2.181 -12.090 -1.832 1.00 96.19 87 ASP A O 1
ATOM 712 N N . VAL A 1 88 ? -2.648 -13.301 -3.677 1.00 95.75 88 VAL A N 1
ATOM 713 C CA . VAL A 1 88 ? -1.369 -13.081 -4.359 1.00 95.75 88 VAL A CA 1
ATOM 714 C C . VAL A 1 88 ? -1.667 -12.368 -5.667 1.00 95.75 88 VAL A C 1
ATOM 716 O O . VAL A 1 88 ? -2.294 -12.938 -6.556 1.00 95.75 88 VAL A O 1
ATOM 719 N N . SER A 1 89 ? -1.194 -11.129 -5.768 1.00 94.50 89 SER A N 1
ATOM 720 C CA . SER A 1 89 ? -1.444 -10.234 -6.895 1.00 94.50 89 SER A CA 1
ATOM 721 C C . SER A 1 89 ? -0.139 -9.615 -7.398 1.00 94.50 89 SER A C 1
ATOM 723 O O . SER A 1 89 ? 0.741 -9.273 -6.601 1.00 94.50 89 SER A O 1
ATOM 725 N N . ASP A 1 90 ? -0.039 -9.428 -8.713 1.00 94.75 90 ASP A N 1
ATOM 726 C CA . ASP A 1 90 ? 1.076 -8.726 -9.352 1.00 94.75 90 ASP A CA 1
ATOM 727 C C . ASP A 1 90 ? 0.990 -7.220 -9.037 1.00 94.75 90 ASP A C 1
ATOM 729 O O . ASP A 1 90 ? -0.092 -6.626 -9.041 1.00 94.75 90 ASP A O 1
ATOM 733 N N . PHE A 1 91 ? 2.127 -6.579 -8.752 1.00 93.88 91 PHE A N 1
ATOM 734 C CA . PHE A 1 91 ? 2.181 -5.149 -8.442 1.00 93.88 91 PHE A CA 1
ATOM 735 C C . PHE A 1 91 ? 2.800 -4.372 -9.603 1.00 93.88 91 PHE A C 1
ATOM 737 O O . PHE A 1 91 ? 3.975 -4.562 -9.915 1.00 93.88 91 PHE A O 1
ATOM 744 N N . HIS A 1 92 ? 2.046 -3.441 -10.193 1.00 92.94 92 HIS A N 1
ATOM 745 C CA . HIS A 1 92 ? 2.509 -2.576 -11.284 1.00 92.94 92 HIS A CA 1
ATOM 746 C C . HIS A 1 92 ? 2.419 -1.106 -10.869 1.00 92.94 92 HIS A C 1
ATOM 748 O O . HIS A 1 92 ? 1.336 -0.574 -10.628 1.00 92.94 92 HIS A O 1
ATOM 754 N N . CYS A 1 93 ? 3.560 -0.426 -10.775 1.00 90.88 93 CYS A N 1
ATOM 755 C CA . CYS A 1 93 ? 3.616 0.969 -10.367 1.00 90.88 93 CYS A CA 1
ATOM 756 C C . CYS A 1 93 ? 3.518 1.905 -11.573 1.00 90.88 93 CYS A C 1
ATOM 758 O O . CYS A 1 93 ? 4.174 1.706 -12.596 1.00 90.88 93 CYS A O 1
ATOM 760 N N . VAL A 1 94 ? 2.778 3.006 -11.423 1.00 89.38 94 VAL A N 1
ATOM 761 C CA . VAL A 1 94 ? 2.697 4.066 -12.443 1.00 89.38 94 VAL A CA 1
ATOM 762 C C . VAL A 1 94 ? 4.061 4.700 -12.750 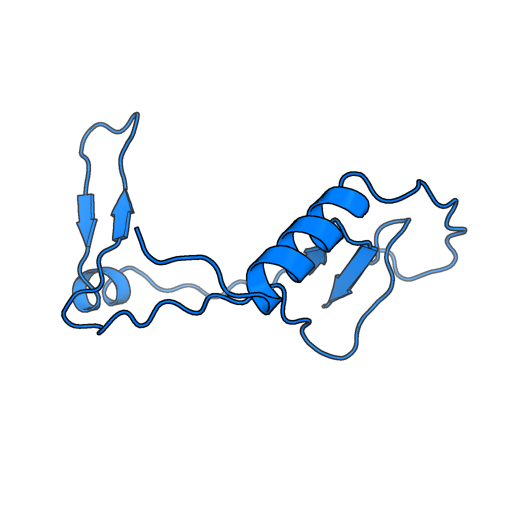1.00 89.38 94 VAL A C 1
ATOM 764 O O . VAL A 1 94 ? 4.250 5.279 -13.811 1.00 89.38 94 VAL A O 1
ATOM 767 N N . THR A 1 95 ? 5.047 4.552 -11.860 1.00 85.69 95 THR A N 1
ATOM 768 C CA . THR A 1 95 ? 6.434 4.981 -12.093 1.00 85.69 95 THR A CA 1
ATOM 769 C C . THR A 1 95 ? 7.272 3.913 -12.815 1.00 85.69 95 THR A C 1
ATOM 771 O O . THR A 1 95 ? 8.470 3.792 -12.553 1.00 85.69 95 THR A O 1
ATOM 774 N N . SER A 1 96 ? 6.633 3.134 -13.692 1.00 86.88 96 SER A N 1
ATOM 775 C CA . SER A 1 96 ? 7.245 2.226 -14.674 1.00 86.88 96 SER A CA 1
ATOM 776 C C . SER A 1 96 ? 8.004 1.008 -14.133 1.00 86.88 96 SER A C 1
ATOM 778 O O . SER A 1 96 ? 8.835 0.475 -14.862 1.00 86.88 96 SER A O 1
ATOM 780 N N . TRP A 1 97 ? 7.736 0.532 -12.912 1.00 88.31 97 TRP A N 1
ATOM 781 C CA . TRP A 1 97 ? 8.278 -0.745 -12.413 1.00 88.31 97 TRP A CA 1
ATOM 782 C C . TRP A 1 97 ? 7.190 -1.737 -11.973 1.00 88.31 97 TRP A C 1
ATOM 784 O O . TRP A 1 97 ? 6.126 -1.342 -11.497 1.00 88.31 97 TRP A O 1
ATOM 794 N N . SER A 1 98 ? 7.477 -3.036 -12.085 1.00 92.25 98 SER A N 1
ATOM 795 C CA . SER A 1 98 ? 6.586 -4.133 -11.682 1.00 92.25 98 SER A CA 1
ATOM 796 C C . SER A 1 98 ? 7.286 -5.179 -10.815 1.00 92.25 98 SER A C 1
ATOM 798 O O . SER A 1 98 ? 8.502 -5.345 -10.912 1.00 92.25 98 SER A O 1
ATOM 800 N N . ARG A 1 99 ? 6.528 -5.902 -9.984 1.00 91.38 99 ARG A N 1
ATOM 801 C CA . ARG A 1 99 ? 7.022 -7.026 -9.176 1.00 91.38 99 ARG A CA 1
ATOM 802 C C . ARG A 1 99 ? 5.960 -8.105 -8.998 1.00 91.38 99 ARG A C 1
ATOM 804 O O . ARG A 1 99 ? 4.815 -7.782 -8.683 1.00 91.38 99 ARG A O 1
ATOM 811 N N . PHE A 1 100 ? 6.388 -9.355 -9.142 1.00 91.62 100 PHE A N 1
ATOM 812 C CA . PHE A 1 100 ? 5.591 -10.557 -8.947 1.00 91.62 100 PHE A CA 1
ATOM 813 C C . PHE A 1 100 ? 6.472 -11.805 -8.811 1.00 91.62 100 PHE A C 1
ATOM 815 O O . PHE A 1 100 ? 7.704 -11.663 -8.993 1.00 91.62 100 PHE A O 1
#